Protein AF-A0A3Q8V2K3-F1 (afdb_monomer_lite)

Sequence (94 aa):
MADTTGTSPSTRRVAAPRARDTPPFDGVLFVDMENLRAKYECLRPNCPHRLEGPIHSCDPVPGQTKRWVGAAGVKAFIDNVKKRHLAQHHGEQR

Radius of gyration: 23.2 Å; chains: 1; bounding box: 72×35×53 Å

Foldseek 3Di:
DDDDDDDDDDDPPPDDPPPVVQPPDQWDWDADPVQLWIKIAGRDPPQPDGIDDTATQQPADVPHPPDGCHNVNSVVCVVCVVQVSCVPGVVDRD

Secondary structure (DSSP, 8-state):
-------------PPPPPTTSS-SSSEEEEEETTTTEEEEEE-STT-S--EEEEEETTSBPTT-TT-B-HHHHHHHHHHHHHHHHHHHHS----

pLDDT: mean 79.97, std 17.27, range [40.25, 95.88]

Structure (mmCIF, N/CA/C/O backbone):
data_AF-A0A3Q8V2K3-F1
#
_entry.id   AF-A0A3Q8V2K3-F1
#
loop_
_atom_site.group_PDB
_atom_site.id
_atom_site.type_symbol
_atom_site.label_atom_id
_atom_site.label_alt_id
_atom_site.label_comp_id
_atom_site.label_asym_id
_atom_site.label_entity_id
_atom_site.label_seq_id
_atom_site.pdbx_PDB_ins_code
_atom_site.Cartn_x
_atom_site.Cartn_y
_atom_site.Cartn_z
_atom_site.occupancy
_atom_site.B_iso_or_equiv
_atom_site.auth_seq_id
_atom_site.auth_comp_id
_atom_site.auth_asym_id
_atom_site.auth_atom_id
_atom_site.pdbx_PDB_model_num
ATOM 1 N N . MET A 1 1 ? -59.794 22.707 37.559 1.00 41.09 1 MET A N 1
ATOM 2 C CA . MET A 1 1 ? -60.170 22.368 36.170 1.00 41.09 1 MET A CA 1
ATOM 3 C C . MET A 1 1 ? -59.461 23.396 35.289 1.00 41.09 1 MET A C 1
ATOM 5 O O . MET A 1 1 ? -59.775 24.560 35.463 1.00 41.09 1 MET A O 1
ATOM 9 N N . ALA A 1 2 ? -58.455 23.165 34.450 1.00 44.72 2 ALA A N 1
ATOM 10 C CA . ALA A 1 2 ? -57.708 22.014 33.938 1.00 44.72 2 ALA A CA 1
ATOM 11 C C . ALA A 1 2 ? -56.280 22.556 33.648 1.00 44.72 2 ALA A C 1
ATOM 13 O O . ALA A 1 2 ? -56.140 23.704 33.236 1.00 44.72 2 ALA A O 1
ATOM 14 N N . ASP A 1 3 ? -55.237 21.942 34.195 1.00 40.25 3 ASP A N 1
ATOM 15 C CA . ASP A 1 3 ? -54.375 20.926 33.565 1.00 40.25 3 ASP A CA 1
ATOM 16 C C . ASP A 1 3 ? -53.347 21.492 32.562 1.00 40.25 3 ASP A C 1
ATOM 18 O O . ASP A 1 3 ? -53.638 21.845 31.421 1.00 40.25 3 ASP A O 1
ATOM 22 N N . THR A 1 4 ? -52.115 21.595 33.060 1.00 52.88 4 THR A N 1
ATOM 23 C CA . THR A 1 4 ? -50.848 21.828 32.362 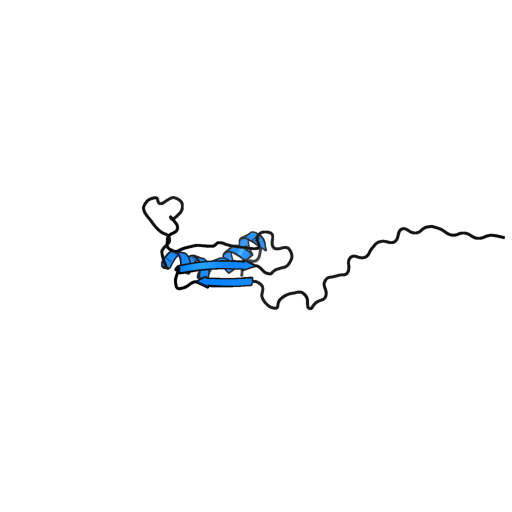1.00 52.88 4 THR A CA 1
ATOM 24 C C . THR A 1 4 ? -50.492 20.663 31.443 1.00 52.88 4 THR A C 1
ATOM 26 O O . THR A 1 4 ? -50.453 19.528 31.901 1.00 52.88 4 THR A O 1
ATOM 29 N N . THR A 1 5 ? -50.048 20.917 30.211 1.00 50.84 5 THR A N 1
ATOM 30 C CA . THR A 1 5 ? -49.155 19.966 29.522 1.00 50.84 5 THR A CA 1
ATOM 31 C C . THR A 1 5 ? -48.159 20.696 28.632 1.00 50.84 5 THR A C 1
ATOM 33 O O . THR A 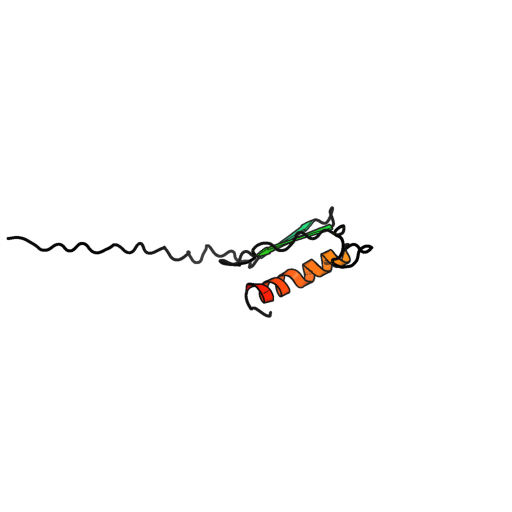1 5 ? -48.482 21.244 27.581 1.00 50.84 5 THR A O 1
ATOM 36 N N . GLY A 1 6 ? -46.915 20.723 29.112 1.00 41.22 6 GLY A N 1
ATOM 37 C CA . GLY A 1 6 ? -45.755 21.216 28.391 1.00 41.22 6 GLY A CA 1
ATOM 38 C C . GLY A 1 6 ? -45.356 20.265 27.266 1.00 41.22 6 GLY A C 1
ATOM 39 O O . GLY A 1 6 ? -45.351 19.046 27.420 1.00 41.22 6 GLY A O 1
ATOM 40 N N . THR A 1 7 ? -44.994 20.845 26.127 1.00 45.38 7 THR A N 1
ATOM 41 C CA . THR A 1 7 ? -44.375 20.130 25.010 1.00 45.38 7 THR A CA 1
ATOM 42 C C . THR A 1 7 ? -42.865 20.088 25.246 1.00 45.38 7 THR A C 1
ATOM 44 O O . THR A 1 7 ? -42.183 21.098 25.091 1.00 45.38 7 THR A O 1
ATOM 47 N N . SER A 1 8 ? -42.330 18.931 25.644 1.00 49.09 8 SER A N 1
ATOM 48 C CA . SER A 1 8 ? -40.880 18.696 25.666 1.00 49.09 8 SER A CA 1
ATOM 49 C C . SER A 1 8 ? -40.385 18.264 24.278 1.00 49.09 8 SER A C 1
ATOM 51 O O . SER A 1 8 ? -40.962 17.347 23.689 1.00 49.09 8 SER A O 1
ATOM 53 N N . PRO A 1 9 ? -39.296 18.853 23.750 1.00 48.16 9 PRO A N 1
ATOM 54 C CA . PRO A 1 9 ? -38.678 18.384 22.517 1.00 48.16 9 PRO A CA 1
ATOM 55 C C . PRO A 1 9 ? -37.979 17.040 22.760 1.00 48.16 9 PRO A C 1
ATOM 57 O O . PRO A 1 9 ? -37.030 16.932 23.538 1.00 48.16 9 PRO A O 1
ATOM 60 N N . SER A 1 10 ? -38.465 15.999 22.083 1.00 51.50 10 SER A N 1
ATOM 61 C CA . SER A 1 10 ? -37.865 14.666 22.095 1.00 51.50 10 SER A CA 1
ATOM 62 C C . SER A 1 10 ? -36.521 14.702 21.364 1.00 51.50 10 SER A C 1
ATOM 64 O O . SER A 1 10 ? -36.450 14.753 20.136 1.00 51.50 10 SER A O 1
ATOM 66 N N . THR A 1 11 ? -35.430 14.692 22.126 1.00 54.16 11 THR A N 1
ATOM 67 C CA . THR A 1 11 ? -34.086 14.445 21.605 1.00 54.16 11 THR A CA 1
ATOM 68 C C . THR A 1 11 ? -34.026 13.000 21.111 1.00 54.16 11 THR A C 1
ATOM 70 O O . THR A 1 11 ? -33.957 12.058 21.902 1.00 54.16 11 THR A O 1
ATOM 73 N N . ARG A 1 12 ? -34.045 12.804 19.785 1.00 55.62 12 ARG A N 1
ATOM 74 C CA . ARG A 1 12 ? -33.687 11.521 19.162 1.00 55.62 12 ARG A CA 1
ATOM 75 C C . ARG A 1 12 ? -32.267 11.163 19.598 1.00 55.62 12 ARG A C 1
ATOM 77 O O . ARG A 1 12 ? -31.296 11.696 19.067 1.00 55.62 12 ARG A O 1
ATOM 84 N N . ARG A 1 13 ? -32.137 10.258 20.570 1.00 57.44 13 ARG A N 1
ATOM 85 C CA . ARG A 1 13 ? -30.862 9.602 20.860 1.00 57.44 13 ARG A CA 1
ATOM 86 C C . ARG A 1 13 ? -30.484 8.781 19.634 1.00 57.44 13 ARG A C 1
ATOM 88 O O . ARG A 1 13 ? -31.153 7.801 19.314 1.00 57.44 13 ARG A O 1
ATOM 95 N N . VAL A 1 14 ? -29.424 9.192 18.944 1.00 60.34 14 VAL A N 1
ATOM 96 C CA . VAL A 1 14 ? -28.741 8.331 17.978 1.00 60.34 14 VAL A CA 1
ATOM 97 C C . VAL A 1 14 ? -28.191 7.155 18.781 1.00 60.34 14 VAL A C 1
ATOM 99 O O . VAL A 1 14 ? -27.446 7.353 19.741 1.00 60.34 14 VAL A O 1
ATOM 102 N N . ALA A 1 15 ? -28.646 5.945 18.461 1.00 57.50 15 ALA A N 1
ATOM 103 C CA . ALA A 1 15 ? -28.200 4.740 19.142 1.00 57.50 15 ALA A CA 1
ATOM 104 C C . ALA A 1 15 ? -26.676 4.616 19.011 1.00 57.50 15 ALA A C 1
ATOM 106 O O . ALA A 1 15 ? -26.134 4.744 17.912 1.00 57.50 15 ALA A O 1
ATOM 107 N N . ALA A 1 16 ? -25.993 4.378 20.131 1.00 57.69 16 ALA A N 1
ATOM 108 C CA . ALA A 1 16 ? -24.575 4.057 20.111 1.00 57.69 16 ALA A CA 1
ATOM 109 C C . ALA A 1 16 ? -24.363 2.780 19.272 1.00 57.69 16 ALA A C 1
ATOM 111 O O . ALA A 1 16 ? -25.159 1.841 19.414 1.00 57.69 16 ALA A O 1
ATOM 112 N N . PRO A 1 17 ? -23.336 2.729 18.404 1.00 54.09 17 PRO A N 1
ATOM 113 C CA . PRO A 1 17 ? -23.029 1.524 17.642 1.00 54.09 17 PRO A CA 1
ATOM 114 C C . PRO A 1 17 ? -22.834 0.355 18.610 1.00 54.09 17 PRO A C 1
ATOM 116 O O . PRO A 1 17 ? -22.208 0.502 19.667 1.00 54.09 17 PRO A O 1
ATOM 119 N N . ARG A 1 18 ? -23.431 -0.800 18.299 1.00 50.91 18 ARG A N 1
ATOM 120 C CA . ARG A 1 18 ? -23.337 -1.965 19.180 1.00 50.91 18 ARG A CA 1
ATOM 121 C C . ARG A 1 18 ? -21.903 -2.478 19.108 1.00 50.91 18 ARG A C 1
ATOM 123 O O . ARG A 1 18 ? -21.298 -2.503 18.045 1.00 50.91 18 ARG A O 1
ATOM 130 N N . ALA A 1 19 ? -21.371 -2.967 20.226 1.00 52.12 19 ALA A N 1
ATOM 131 C CA . ALA A 1 19 ? -19.995 -3.472 20.339 1.00 52.12 19 ALA A CA 1
ATOM 132 C C . ALA A 1 19 ? -19.628 -4.624 19.368 1.00 52.12 19 ALA A C 1
ATOM 134 O O . ALA A 1 19 ? -18.479 -5.047 19.332 1.00 52.12 19 ALA A O 1
ATOM 135 N N . ARG A 1 20 ? -20.594 -5.147 18.598 1.00 53.31 20 ARG 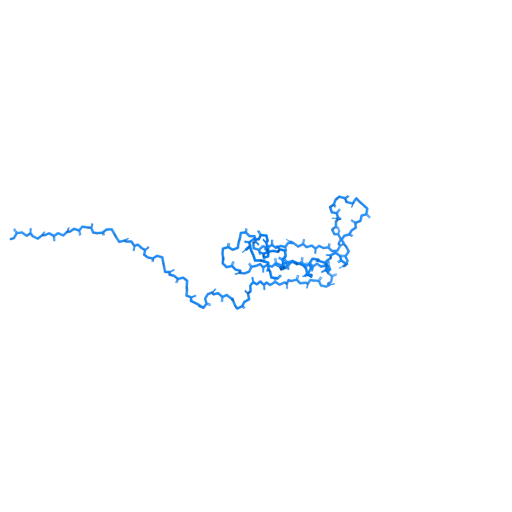A N 1
ATOM 136 C CA . ARG A 1 20 ? -20.406 -6.180 17.566 1.00 53.31 20 ARG A CA 1
ATOM 137 C C . ARG A 1 20 ? -20.257 -5.628 16.145 1.00 53.31 20 ARG A C 1
ATOM 139 O O . ARG A 1 20 ? -19.980 -6.410 15.246 1.00 53.31 20 ARG A O 1
ATOM 146 N N . ASP A 1 21 ? -20.429 -4.324 15.943 1.00 57.19 21 ASP A N 1
ATOM 147 C CA . ASP A 1 21 ? -20.342 -3.699 14.617 1.00 57.19 21 ASP A CA 1
ATOM 148 C C . ASP A 1 21 ? -18.897 -3.339 14.228 1.00 57.19 21 ASP A C 1
ATOM 150 O O . ASP A 1 21 ? -18.638 -2.939 13.093 1.00 57.19 21 ASP A O 1
ATOM 154 N N . THR A 1 22 ? -17.938 -3.490 15.149 1.00 58.94 22 THR A N 1
ATOM 155 C CA . THR A 1 22 ? -16.518 -3.286 14.855 1.00 58.94 22 THR A CA 1
ATOM 156 C C . THR A 1 22 ? -15.922 -4.593 14.326 1.00 58.94 22 THR A C 1
ATOM 158 O O . THR A 1 22 ? -15.881 -5.576 15.073 1.00 58.94 22 THR A O 1
ATOM 161 N N . PRO A 1 23 ? -15.456 -4.649 13.065 1.00 64.94 23 PRO A N 1
ATOM 162 C CA . PRO A 1 23 ? -14.778 -5.834 12.559 1.00 64.94 23 PRO A CA 1
ATOM 163 C C . PRO A 1 23 ? -13.549 -6.145 13.433 1.00 64.94 23 PRO A C 1
ATOM 165 O O . PRO A 1 23 ? -12.891 -5.219 13.909 1.00 64.94 23 PRO A O 1
ATOM 168 N N . PRO A 1 24 ? -13.191 -7.428 13.637 1.00 77.00 24 PRO A N 1
ATOM 169 C CA . PRO A 1 24 ? -12.042 -7.810 14.468 1.00 77.00 24 PRO A CA 1
ATOM 170 C C . PRO A 1 24 ? -10.688 -7.412 13.853 1.00 77.00 24 PRO A C 1
ATOM 172 O O . PRO A 1 24 ? -9.637 -7.673 14.435 1.00 77.00 24 PRO A O 1
ATOM 175 N N . PHE A 1 25 ? -10.702 -6.792 12.673 1.00 81.81 25 PHE A N 1
ATOM 176 C CA . PHE A 1 25 ? -9.530 -6.385 11.920 1.00 81.81 25 PHE A CA 1
ATOM 177 C C . PHE A 1 25 ? -9.588 -4.887 11.626 1.00 81.81 25 PHE A C 1
ATOM 179 O O . PHE A 1 25 ? -10.627 -4.356 11.240 1.00 81.81 25 PHE A O 1
ATOM 186 N N . ASP A 1 26 ? -8.436 -4.229 11.735 1.00 86.62 26 ASP A N 1
ATOM 187 C CA . ASP A 1 26 ? -8.285 -2.804 11.418 1.00 86.62 26 ASP A CA 1
ATOM 188 C C . ASP A 1 26 ? -8.311 -2.511 9.908 1.00 86.62 26 ASP A C 1
ATOM 190 O O . ASP A 1 26 ? -8.503 -1.367 9.502 1.00 86.62 26 ASP A O 1
ATOM 194 N N . GLY A 1 27 ? -8.089 -3.524 9.068 1.00 90.75 27 GLY A N 1
ATOM 195 C CA . GLY A 1 27 ? -7.976 -3.363 7.624 1.00 90.75 27 GLY A CA 1
ATOM 196 C C . GLY A 1 27 ? -7.768 -4.678 6.878 1.00 90.75 27 GLY A C 1
ATOM 197 O O . GLY A 1 27 ? -7.516 -5.719 7.488 1.00 90.75 27 GLY A O 1
ATOM 198 N N . VAL A 1 28 ? -7.856 -4.611 5.551 1.00 93.62 28 VAL A N 1
ATOM 199 C CA . VAL A 1 28 ? -7.713 -5.729 4.612 1.00 93.62 28 VAL A CA 1
ATOM 200 C C . VAL A 1 28 ? -6.694 -5.355 3.542 1.00 93.62 28 VAL A C 1
ATOM 202 O O . VAL A 1 28 ? -6.738 -4.263 2.981 1.00 93.62 28 VAL A O 1
ATOM 205 N N . LEU A 1 29 ? -5.775 -6.269 3.239 1.00 94.50 29 LEU A N 1
ATOM 206 C CA . LEU A 1 29 ? -4.833 -6.136 2.132 1.00 94.50 29 LEU A CA 1
ATOM 207 C C . LEU A 1 29 ? -5.252 -7.087 1.010 1.00 94.50 29 LEU A C 1
ATOM 209 O O . LEU A 1 29 ? -5.402 -8.285 1.235 1.00 94.50 29 LEU A O 1
ATOM 213 N N . PHE A 1 30 ? -5.395 -6.558 -0.199 1.00 94.69 30 PHE A N 1
ATOM 214 C CA . PHE A 1 30 ? -5.632 -7.347 -1.400 1.00 94.69 30 PHE A CA 1
ATOM 215 C C . PHE A 1 30 ? -4.357 -7.365 -2.232 1.00 94.69 30 PHE A C 1
ATOM 217 O O . PHE A 1 30 ? -3.830 -6.302 -2.569 1.00 94.69 30 PHE A O 1
ATOM 224 N N . VAL A 1 31 ? -3.894 -8.563 -2.579 1.00 93.81 31 VAL A N 1
ATOM 225 C CA . VAL A 1 31 ? -2.723 -8.780 -3.431 1.00 93.81 31 VAL A CA 1
ATOM 226 C C . VAL A 1 31 ? -3.145 -9.641 -4.611 1.00 93.81 31 VAL A C 1
ATOM 228 O O . VAL A 1 31 ? -3.640 -10.750 -4.431 1.00 93.81 31 VAL A O 1
ATOM 231 N N . ASP A 1 32 ? -2.964 -9.106 -5.809 1.00 93.19 32 ASP A N 1
ATOM 232 C CA . ASP A 1 32 ? -3.133 -9.807 -7.074 1.00 93.19 32 ASP A CA 1
ATOM 233 C C . ASP A 1 32 ? -1.740 -10.175 -7.592 1.00 93.19 32 ASP A C 1
ATOM 235 O O . ASP A 1 32 ? -0.931 -9.306 -7.928 1.00 93.19 32 ASP A O 1
ATOM 239 N N . MET A 1 33 ? -1.453 -11.475 -7.592 1.00 88.56 33 MET A N 1
ATOM 240 C CA . MET A 1 33 ? -0.158 -12.026 -7.988 1.00 88.56 33 MET A CA 1
ATOM 241 C C . MET A 1 33 ? -0.016 -12.141 -9.510 1.00 88.56 33 MET A C 1
ATOM 243 O O . MET A 1 33 ? 1.109 -12.164 -9.999 1.00 88.56 33 MET A O 1
ATOM 247 N N . GLU A 1 34 ? -1.125 -12.189 -10.254 1.00 89.25 34 GLU A N 1
ATOM 248 C CA . GLU A 1 34 ? -1.118 -12.299 -11.718 1.00 89.25 34 GLU A CA 1
ATOM 249 C C . GLU A 1 34 ? -0.805 -10.943 -12.348 1.00 89.25 34 GLU A C 1
ATOM 251 O O . GLU A 1 34 ? 0.065 -10.833 -13.209 1.00 89.25 34 GLU A O 1
ATOM 256 N N . ASN A 1 35 ? -1.454 -9.888 -11.850 1.00 87.00 35 ASN A N 1
ATOM 257 C CA . ASN A 1 35 ? -1.245 -8.522 -12.334 1.00 87.00 35 ASN A CA 1
ATOM 258 C C . ASN A 1 35 ? -0.221 -7.733 -11.504 1.00 87.00 35 ASN A C 1
ATOM 260 O O . ASN A 1 35 ? -0.027 -6.537 -11.738 1.00 87.00 35 ASN A O 1
ATOM 264 N N . LEU A 1 36 ? 0.423 -8.385 -10.525 1.00 92.00 36 LEU A N 1
ATOM 265 C CA . LEU A 1 36 ? 1.376 -7.788 -9.584 1.00 92.00 36 LEU A CA 1
ATOM 266 C C . LEU A 1 36 ? 0.862 -6.448 -9.044 1.00 92.00 36 LEU A C 1
ATOM 268 O O . LEU A 1 36 ? 1.461 -5.388 -9.260 1.00 92.00 36 LEU A O 1
ATOM 272 N N . ARG A 1 37 ? -0.286 -6.508 -8.371 1.00 94.31 37 ARG A N 1
ATOM 273 C CA . ARG A 1 37 ? -0.994 -5.347 -7.833 1.00 94.31 37 ARG A CA 1
ATOM 274 C C . ARG A 1 37 ? -1.302 -5.532 -6.360 1.00 94.31 37 ARG A C 1
ATOM 276 O O . ARG A 1 37 ? -1.664 -6.620 -5.926 1.00 94.31 37 ARG A O 1
ATOM 283 N N . ALA A 1 38 ? -1.254 -4.443 -5.602 1.00 95.38 38 ALA A N 1
ATOM 284 C CA . ALA A 1 38 ? -1.735 -4.427 -4.228 1.00 95.38 38 ALA A CA 1
ATOM 285 C C . ALA A 1 38 ? -2.629 -3.215 -3.945 1.00 95.38 38 ALA A C 1
ATOM 287 O O . ALA A 1 38 ? -2.423 -2.134 -4.497 1.00 95.38 38 ALA A O 1
ATOM 288 N N . LYS A 1 39 ? -3.624 -3.396 -3.073 1.00 95.88 39 LYS A N 1
ATOM 289 C CA . LYS A 1 39 ? -4.424 -2.317 -2.472 1.00 95.88 39 LYS A CA 1
ATOM 290 C C . LYS A 1 39 ? -4.698 -2.634 -1.006 1.00 95.88 39 LYS A C 1
ATOM 292 O O . LYS A 1 39 ? -4.829 -3.805 -0.647 1.00 95.88 39 LYS A O 1
ATOM 297 N N . TYR A 1 40 ? -4.816 -1.610 -0.176 1.00 95.81 40 TYR A N 1
ATOM 298 C CA . TYR A 1 40 ? -5.152 -1.753 1.237 1.00 95.81 40 TYR A CA 1
ATOM 299 C C . TYR A 1 40 ? -6.426 -0.978 1.549 1.00 95.81 40 TYR A C 1
ATOM 301 O O . TYR A 1 40 ? -6.624 0.127 1.054 1.00 95.81 40 TYR A O 1
ATOM 309 N N . GLU A 1 41 ? -7.289 -1.562 2.368 1.00 95.00 41 GLU A N 1
ATOM 310 C CA . GLU A 1 41 ? -8.525 -0.944 2.826 1.00 95.00 41 GLU A CA 1
ATOM 311 C C . GLU A 1 41 ? -8.541 -0.904 4.353 1.00 95.00 41 GLU A C 1
ATOM 313 O O . GLU A 1 41 ? -8.433 -1.937 5.013 1.00 95.00 41 GLU A O 1
ATOM 318 N N . CYS A 1 42 ? -8.666 0.289 4.926 1.00 93.62 42 CYS A N 1
ATOM 319 C CA . CYS A 1 42 ? -8.822 0.491 6.357 1.00 93.62 42 CYS A CA 1
ATOM 320 C C . CYS A 1 42 ? -10.298 0.348 6.744 1.00 93.62 42 CYS A C 1
ATOM 322 O O . CYS A 1 42 ? -11.169 1.038 6.210 1.00 93.62 42 CYS A O 1
ATOM 324 N N . LEU A 1 43 ? -10.575 -0.526 7.710 1.00 91.19 43 LEU A N 1
ATOM 325 C CA . LEU A 1 43 ? -11.928 -0.816 8.189 1.00 91.19 43 LEU A CA 1
ATOM 326 C C . LEU A 1 43 ? -12.287 -0.058 9.472 1.00 91.19 43 LEU A C 1
ATOM 328 O O . LEU A 1 43 ? -13.394 -0.211 9.991 1.00 91.19 43 LEU A O 1
ATOM 332 N N . ARG A 1 44 ? -11.377 0.774 9.994 1.00 88.94 44 ARG A N 1
ATOM 333 C CA . ARG A 1 44 ? -11.643 1.549 11.207 1.00 88.94 44 ARG A CA 1
ATOM 334 C C . ARG A 1 44 ? -12.790 2.543 10.992 1.00 88.94 44 ARG A C 1
ATOM 336 O O . ARG A 1 44 ? -12.819 3.251 9.976 1.00 88.94 44 ARG A O 1
ATOM 343 N N . PRO A 1 45 ? -13.723 2.650 11.954 1.00 83.94 45 PRO A N 1
ATOM 344 C CA . PRO A 1 45 ? -14.766 3.659 11.892 1.00 83.94 45 PRO A CA 1
ATOM 345 C C . PRO A 1 45 ? -14.123 5.051 11.860 1.00 83.94 45 PRO A C 1
ATOM 347 O O . PRO A 1 45 ? -13.149 5.313 12.562 1.00 83.94 45 PRO A O 1
ATOM 350 N N . ASN A 1 46 ? -14.666 5.939 11.027 1.00 83.31 46 ASN A N 1
ATOM 351 C CA . ASN A 1 46 ? -14.190 7.315 10.837 1.00 83.31 46 ASN A CA 1
ATOM 352 C C . ASN A 1 46 ? -12.766 7.461 10.273 1.00 83.31 46 ASN A C 1
ATOM 354 O O . ASN A 1 46 ? -12.179 8.534 10.396 1.00 83.31 46 ASN A O 1
ATOM 358 N N . CYS A 1 47 ? -12.207 6.431 9.628 1.00 88.62 47 CYS A N 1
ATOM 359 C CA . CYS A 1 47 ? -10.972 6.615 8.870 1.00 88.62 47 CYS A CA 1
ATOM 360 C C . CYS A 1 47 ? -11.188 7.668 7.759 1.00 88.62 47 CYS A C 1
ATOM 362 O O . CYS A 1 47 ? -12.083 7.479 6.926 1.00 88.62 47 CYS A O 1
ATOM 364 N N . PRO A 1 48 ? -10.392 8.757 7.719 1.00 89.81 48 PRO A N 1
ATOM 365 C CA . PRO A 1 48 ? -10.523 9.794 6.695 1.00 89.81 48 PRO A CA 1
ATOM 366 C C . PRO A 1 48 ? -10.071 9.313 5.309 1.00 89.81 48 PRO A C 1
ATOM 368 O O . PRO A 1 48 ? -10.430 9.926 4.307 1.00 89.81 48 PRO A O 1
ATOM 371 N N . HIS A 1 49 ? -9.301 8.223 5.239 1.00 89.81 49 HIS A N 1
ATOM 372 C CA . HIS A 1 49 ? -8.761 7.685 3.995 1.00 89.81 49 HIS A CA 1
ATOM 373 C C . HIS A 1 49 ? -8.916 6.163 3.934 1.00 89.81 49 HIS A C 1
ATOM 375 O O . HIS A 1 49 ? -7.995 5.403 4.195 1.00 89.81 49 HIS A O 1
ATOM 381 N N . ARG A 1 50 ? -10.116 5.679 3.613 1.00 91.31 50 ARG A N 1
ATOM 382 C CA . ARG A 1 50 ? -10.410 4.240 3.712 1.00 91.31 50 ARG A CA 1
ATOM 383 C C . ARG A 1 50 ? -9.622 3.349 2.752 1.00 91.31 50 ARG A C 1
ATOM 385 O O . ARG A 1 50 ? -9.479 2.173 3.052 1.00 91.31 50 ARG A O 1
ATOM 392 N N . LEU A 1 51 ? -9.142 3.858 1.621 1.00 93.69 51 LEU A N 1
ATOM 393 C CA . LEU A 1 51 ? -8.518 3.047 0.574 1.00 93.69 51 LEU A CA 1
ATOM 394 C C . LEU A 1 51 ? -7.143 3.602 0.206 1.00 93.69 51 LEU A C 1
ATOM 396 O O . LEU A 1 51 ? -7.059 4.732 -0.244 1.00 93.69 51 LEU A O 1
ATOM 400 N N . GLU A 1 52 ? -6.106 2.776 0.301 1.00 92.44 52 GLU A N 1
ATOM 401 C CA . GLU A 1 52 ? -4.745 3.071 -0.151 1.00 92.44 52 GLU A CA 1
ATOM 402 C C . GLU A 1 52 ? -4.421 2.258 -1.418 1.00 92.44 52 GLU A C 1
ATOM 404 O O . GLU A 1 52 ? -4.548 1.025 -1.438 1.00 92.44 52 GLU A O 1
ATOM 409 N N . GLY A 1 53 ? -3.952 2.930 -2.471 1.00 88.88 53 GLY A N 1
ATOM 410 C CA . GLY A 1 53 ? -3.689 2.315 -3.779 1.00 88.88 53 GLY A CA 1
ATOM 411 C C . GLY A 1 53 ? -4.927 2.288 -4.695 1.00 88.88 53 GLY A C 1
ATOM 412 O O . GLY A 1 53 ? -5.873 3.041 -4.467 1.00 88.88 53 GLY A O 1
ATOM 413 N N . PRO A 1 54 ? -4.959 1.443 -5.744 1.00 90.19 54 PRO A N 1
ATOM 414 C CA . PRO A 1 54 ? -4.045 0.338 -6.044 1.00 90.19 54 PRO A CA 1
ATOM 415 C C . PRO A 1 54 ? -2.688 0.780 -6.606 1.00 90.19 54 PRO A C 1
ATOM 417 O O . PRO A 1 54 ? -2.609 1.767 -7.326 1.00 90.19 54 PRO A O 1
ATOM 420 N N . ILE A 1 55 ? -1.643 0.001 -6.322 1.00 92.50 55 ILE A N 1
ATOM 421 C CA . ILE A 1 55 ? -0.327 0.124 -6.965 1.00 92.50 55 ILE A CA 1
ATOM 422 C C . ILE A 1 55 ? -0.085 -1.106 -7.830 1.00 92.50 55 ILE A C 1
ATOM 424 O O . ILE A 1 55 ? -0.222 -2.231 -7.343 1.00 92.50 55 ILE A O 1
ATOM 428 N N . HIS A 1 56 ? 0.307 -0.890 -9.082 1.00 94.00 56 HIS A N 1
ATOM 429 C CA . HIS A 1 56 ? 0.697 -1.920 -10.036 1.00 94.00 56 HIS A CA 1
ATOM 430 C C . HIS A 1 56 ? 2.203 -1.898 -10.279 1.00 94.00 56 HIS A C 1
ATOM 432 O O . HIS A 1 56 ? 2.853 -0.852 -10.269 1.00 94.00 56 HIS A O 1
ATOM 438 N N . SER A 1 57 ? 2.765 -3.064 -10.588 1.00 91.88 57 SER A N 1
ATOM 439 C CA . SER A 1 57 ? 4.170 -3.169 -10.999 1.00 91.88 57 SER A CA 1
ATOM 440 C C . SER A 1 57 ? 4.506 -2.340 -12.252 1.00 91.88 57 SER A C 1
ATOM 442 O O . SER A 1 57 ? 5.642 -1.888 -12.399 1.00 91.88 57 SER A O 1
ATOM 444 N N . CYS A 1 58 ? 3.523 -2.102 -13.123 1.00 90.81 58 CYS A N 1
ATOM 445 C CA . CYS A 1 58 ? 3.657 -1.309 -14.343 1.00 90.81 58 CYS A CA 1
ATOM 446 C C . CYS A 1 58 ? 3.394 0.189 -14.138 1.00 90.81 58 CYS A C 1
ATOM 448 O O . CYS A 1 58 ? 3.384 0.923 -15.120 1.00 90.81 58 CYS A O 1
ATOM 450 N N . ASP A 1 59 ? 3.172 0.662 -12.910 1.00 89.56 59 ASP A N 1
ATOM 451 C CA . ASP A 1 59 ? 2.991 2.095 -12.684 1.00 89.56 59 ASP A CA 1
ATOM 452 C C . ASP A 1 59 ? 4.339 2.828 -12.819 1.00 89.56 59 ASP A C 1
ATOM 454 O O . ASP A 1 59 ? 5.384 2.304 -12.403 1.00 89.56 59 ASP A O 1
ATOM 458 N N . PRO A 1 60 ? 4.362 4.035 -13.411 1.00 90.62 60 PRO A N 1
ATOM 459 C CA . PRO A 1 60 ? 5.568 4.849 -13.459 1.00 90.62 60 PRO A CA 1
ATOM 460 C C . PRO A 1 60 ? 5.911 5.358 -12.055 1.00 90.62 60 PRO A C 1
ATOM 462 O O . PRO A 1 60 ? 5.039 5.783 -11.294 1.00 90.62 60 PRO A O 1
ATOM 465 N N . VAL A 1 61 ? 7.197 5.351 -11.702 1.00 87.06 61 VAL A N 1
ATOM 466 C CA . VAL A 1 61 ? 7.644 5.906 -10.420 1.00 87.06 61 VAL A CA 1
ATOM 467 C C . VAL A 1 61 ? 7.530 7.436 -10.471 1.00 87.06 61 VAL A C 1
ATOM 469 O O . VAL A 1 61 ? 8.093 8.054 -11.382 1.00 87.06 61 VAL A O 1
ATOM 472 N N . PRO A 1 62 ? 6.858 8.083 -9.498 1.00 83.25 62 PRO A N 1
ATOM 473 C CA . PRO A 1 62 ? 6.760 9.538 -9.458 1.00 83.25 62 PRO A CA 1
ATOM 474 C C . PRO A 1 62 ? 8.146 10.192 -9.499 1.00 83.25 62 PRO A C 1
ATOM 476 O O . PRO A 1 62 ? 9.029 9.858 -8.710 1.00 83.25 62 PRO A O 1
ATOM 479 N N . GLY A 1 63 ? 8.349 11.112 -10.443 1.00 85.38 63 GLY A N 1
ATOM 480 C CA . GLY A 1 63 ? 9.627 11.807 -10.622 1.00 85.38 63 GLY A CA 1
ATOM 481 C C . GLY A 1 63 ? 10.712 11.018 -11.368 1.00 85.38 63 GLY A C 1
ATOM 482 O O . GLY A 1 63 ? 11.824 11.523 -11.499 1.00 85.38 63 GLY A O 1
ATOM 483 N N . GLN A 1 64 ? 10.428 9.814 -11.885 1.00 84.50 64 GLN A N 1
ATOM 484 C CA . GLN A 1 64 ? 11.367 9.051 -12.715 1.00 84.50 64 GLN A CA 1
ATOM 485 C C . GLN A 1 64 ? 10.703 8.554 -14.005 1.00 84.50 64 GLN A C 1
ATOM 487 O O . GLN A 1 64 ? 10.019 7.538 -14.029 1.00 84.50 64 GLN A O 1
ATOM 492 N N . THR A 1 65 ? 10.973 9.231 -15.121 1.00 76.62 65 THR A N 1
ATOM 493 C 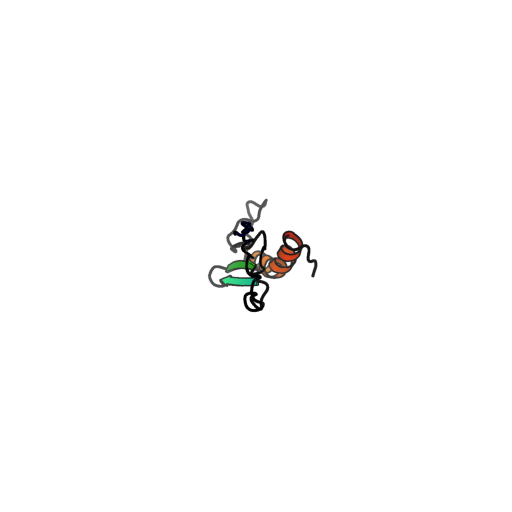CA . THR A 1 65 ? 10.327 8.972 -16.423 1.00 76.62 65 THR A CA 1
ATOM 494 C C . THR A 1 65 ? 10.708 7.636 -17.071 1.00 76.62 65 THR A C 1
ATOM 496 O O . THR A 1 65 ? 10.043 7.194 -17.999 1.00 76.62 65 THR A O 1
ATOM 499 N N . LYS A 1 66 ? 11.797 6.998 -16.623 1.00 85.25 66 LYS A N 1
ATOM 500 C CA . LYS A 1 66 ? 12.323 5.744 -17.197 1.00 85.25 66 LYS A CA 1
ATOM 501 C C . LYS A 1 66 ? 12.269 4.560 -16.229 1.00 85.25 66 LYS A C 1
ATOM 503 O O . LYS A 1 66 ? 12.901 3.540 -16.491 1.00 85.25 66 LYS A O 1
ATOM 508 N N . ARG A 1 67 ? 11.569 4.692 -15.097 1.00 88.12 67 ARG A N 1
ATOM 509 C CA . ARG A 1 67 ? 11.508 3.642 -14.077 1.00 88.12 67 ARG A CA 1
ATOM 510 C C . ARG A 1 67 ? 10.071 3.292 -13.725 1.00 88.12 67 ARG A C 1
ATOM 512 O O . ARG A 1 67 ? 9.256 4.161 -13.436 1.00 88.12 67 ARG A O 1
ATOM 519 N N . TRP A 1 68 ? 9.821 1.993 -13.690 1.00 90.12 68 TRP A N 1
ATOM 520 C CA . TRP A 1 68 ? 8.570 1.393 -13.253 1.00 90.12 68 TRP A CA 1
ATOM 521 C C . TRP A 1 68 ? 8.685 0.935 -11.799 1.00 90.12 68 TRP A C 1
ATOM 523 O O . TRP A 1 68 ? 9.784 0.624 -11.327 1.00 90.12 68 TRP A O 1
ATOM 533 N N . VAL A 1 69 ? 7.559 0.894 -11.091 1.00 91.69 69 VAL A N 1
ATOM 534 C CA . VAL A 1 69 ? 7.474 0.436 -9.695 1.00 91.69 69 VAL A CA 1
ATOM 535 C C . VAL A 1 69 ? 8.041 -0.983 -9.553 1.00 91.69 69 VAL A C 1
ATOM 537 O O . VAL A 1 69 ? 8.832 -1.259 -8.646 1.00 91.69 69 VAL A O 1
ATOM 540 N N . GLY A 1 70 ? 7.681 -1.871 -10.483 1.00 91.94 70 GLY A N 1
ATOM 541 C CA . GLY A 1 70 ? 8.074 -3.275 -10.496 1.00 91.94 70 GLY A CA 1
ATOM 542 C C . GLY A 1 70 ? 7.552 -4.064 -9.290 1.00 91.94 70 GLY A C 1
ATOM 543 O O . GLY A 1 70 ? 6.913 -3.531 -8.382 1.00 91.94 70 GLY A O 1
ATOM 544 N N . ALA A 1 71 ? 7.866 -5.360 -9.241 1.00 90.88 71 ALA A N 1
ATOM 545 C CA . ALA A 1 71 ? 7.488 -6.214 -8.110 1.00 90.88 71 ALA A CA 1
ATOM 546 C C . ALA A 1 71 ? 8.083 -5.721 -6.775 1.00 90.88 71 ALA A C 1
ATOM 548 O O . ALA A 1 71 ? 7.437 -5.800 -5.731 1.00 90.88 71 ALA A O 1
ATOM 549 N N . ALA A 1 72 ? 9.294 -5.153 -6.810 1.00 91.31 72 ALA A N 1
ATOM 550 C CA . ALA A 1 72 ? 9.950 -4.598 -5.628 1.00 91.31 72 ALA A CA 1
ATOM 551 C C .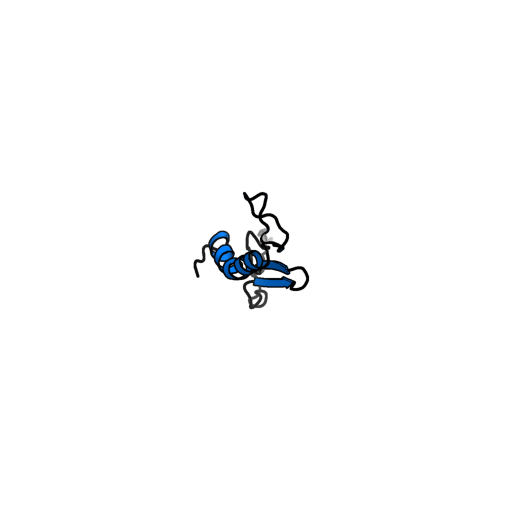 ALA A 1 72 ? 9.175 -3.413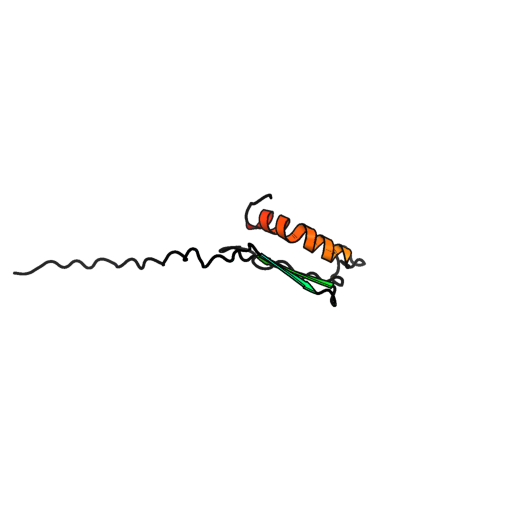 -5.029 1.00 91.31 72 ALA A C 1
ATOM 553 O O . ALA A 1 72 ? 9.049 -3.320 -3.810 1.00 91.31 72 ALA A O 1
ATOM 554 N N . GLY A 1 73 ? 8.623 -2.528 -5.864 1.00 90.81 73 GLY A N 1
ATOM 555 C CA . GLY A 1 73 ? 7.824 -1.403 -5.388 1.00 90.81 73 GLY A CA 1
ATOM 556 C C . GLY A 1 73 ? 6.457 -1.828 -4.845 1.00 90.81 73 GLY A C 1
ATOM 557 O O . GLY A 1 73 ? 6.023 -1.305 -3.821 1.00 90.81 73 GLY A O 1
ATOM 558 N N . VAL A 1 74 ? 5.825 -2.842 -5.447 1.00 92.44 74 VAL A N 1
ATOM 559 C CA . VAL A 1 74 ? 4.587 -3.445 -4.914 1.00 92.44 74 VAL A CA 1
ATOM 560 C C . VAL A 1 74 ? 4.846 -4.090 -3.550 1.00 92.44 74 VAL A C 1
ATOM 562 O O . VAL A 1 74 ? 4.091 -3.860 -2.605 1.00 92.44 74 VAL A O 1
ATOM 565 N N . LYS A 1 75 ? 5.957 -4.823 -3.397 1.00 93.81 75 LYS A N 1
ATOM 566 C CA . LYS A 1 75 ? 6.376 -5.367 -2.097 1.00 93.81 75 LYS A CA 1
ATOM 567 C C . LYS A 1 75 ? 6.614 -4.256 -1.071 1.00 93.81 75 LYS A C 1
ATOM 569 O O . LYS A 1 75 ? 6.119 -4.344 0.047 1.00 93.81 75 LYS A O 1
ATOM 574 N N . ALA A 1 76 ? 7.322 -3.192 -1.450 1.00 93.25 76 ALA A N 1
ATOM 575 C CA . ALA A 1 76 ? 7.584 -2.066 -0.557 1.00 93.25 76 ALA A CA 1
ATOM 576 C C . ALA A 1 76 ? 6.292 -1.365 -0.098 1.00 93.25 76 ALA A C 1
ATOM 578 O O . ALA A 1 76 ? 6.219 -0.915 1.048 1.00 93.25 76 ALA A O 1
ATOM 579 N N . PHE A 1 77 ? 5.269 -1.294 -0.958 1.00 94.06 77 PHE A N 1
ATOM 580 C CA . PHE A 1 77 ? 3.933 -0.846 -0.568 1.00 94.06 77 PHE A CA 1
ATOM 581 C C . PHE A 1 77 ? 3.322 -1.776 0.479 1.00 94.06 77 PHE A C 1
ATOM 583 O O . PHE A 1 77 ? 2.959 -1.303 1.551 1.00 94.06 77 PHE A O 1
ATOM 590 N N . ILE A 1 78 ? 3.274 -3.084 0.215 1.00 93.38 78 ILE A N 1
ATOM 591 C CA . ILE A 1 78 ? 2.716 -4.085 1.139 1.00 93.38 78 ILE A CA 1
ATOM 592 C C . ILE A 1 78 ? 3.383 -4.007 2.519 1.00 93.38 78 ILE A C 1
ATOM 594 O O . ILE A 1 78 ? 2.687 -3.937 3.532 1.00 93.38 78 ILE A O 1
ATOM 598 N N . ASP A 1 79 ? 4.716 -3.954 2.559 1.00 94.69 79 ASP A N 1
ATOM 599 C CA . ASP A 1 79 ? 5.490 -3.949 3.806 1.00 94.69 79 ASP A CA 1
ATOM 600 C C . ASP A 1 79 ? 5.196 -2.712 4.678 1.00 94.69 79 ASP A C 1
ATOM 602 O O . ASP A 1 79 ? 5.291 -2.773 5.903 1.00 94.69 79 ASP A O 1
ATOM 606 N N . ASN A 1 80 ? 4.840 -1.576 4.064 1.00 93.50 80 ASN A N 1
ATOM 607 C CA . ASN A 1 80 ? 4.771 -0.288 4.759 1.00 93.50 80 ASN A CA 1
ATOM 608 C C . ASN A 1 80 ? 3.369 0.321 4.844 1.00 93.50 80 ASN A C 1
ATOM 610 O O . ASN A 1 80 ? 3.174 1.238 5.646 1.00 93.50 80 ASN A O 1
ATOM 614 N N . VAL A 1 81 ? 2.403 -0.140 4.042 1.00 93.38 81 VAL A N 1
ATOM 615 C CA . VAL A 1 81 ? 1.108 0.539 3.872 1.00 93.38 81 VAL A CA 1
ATOM 616 C C . VAL A 1 81 ? 0.370 0.699 5.193 1.00 93.38 81 VAL A C 1
ATOM 618 O O . VAL A 1 81 ? -0.037 1.807 5.521 1.00 93.38 81 VAL A O 1
ATOM 621 N N . LYS A 1 82 ? 0.301 -0.349 6.023 1.00 91.25 82 LYS A N 1
ATOM 622 C CA . LYS A 1 82 ? -0.379 -0.271 7.322 1.00 91.25 82 LYS A CA 1
ATOM 623 C C . LYS A 1 82 ? 0.287 0.742 8.254 1.00 91.25 82 LYS A C 1
ATOM 625 O O . LYS A 1 82 ? -0.399 1.573 8.840 1.00 91.25 82 LYS A O 1
ATOM 630 N N . LYS A 1 83 ? 1.617 0.697 8.379 1.00 90.94 83 LYS A N 1
ATOM 631 C CA . LYS A 1 83 ? 2.364 1.603 9.264 1.00 90.94 83 LYS A CA 1
ATOM 632 C C . LYS A 1 83 ? 2.207 3.060 8.830 1.00 90.94 83 LYS A C 1
ATOM 634 O O . LYS A 1 83 ? 1.926 3.921 9.657 1.00 90.94 83 LYS A O 1
ATOM 639 N N . ARG A 1 84 ? 2.356 3.332 7.529 1.00 90.56 84 ARG A N 1
ATOM 640 C CA . ARG A 1 84 ? 2.195 4.680 6.965 1.00 90.56 84 ARG A CA 1
ATOM 641 C C . ARG A 1 84 ? 0.769 5.188 7.132 1.00 90.56 84 ARG A C 1
ATOM 643 O O . ARG A 1 84 ? 0.592 6.298 7.618 1.00 90.56 84 ARG A O 1
ATOM 650 N N . HIS A 1 85 ? -0.215 4.360 6.798 1.00 92.81 85 HIS A N 1
ATOM 651 C CA . HIS A 1 85 ? -1.626 4.698 6.909 1.00 92.81 85 HIS A CA 1
ATOM 652 C C . HIS A 1 85 ? -2.010 5.061 8.352 1.00 92.81 85 HIS A C 1
ATOM 654 O O . HIS A 1 85 ? -2.610 6.105 8.596 1.00 92.81 85 HIS A O 1
ATOM 660 N N . LEU A 1 86 ? -1.605 4.243 9.331 1.00 89.81 86 LEU A N 1
ATOM 661 C CA . LEU A 1 86 ? -1.871 4.508 10.749 1.00 89.81 86 LEU A CA 1
ATOM 662 C C . LEU A 1 86 ? -1.204 5.801 11.237 1.00 89.81 86 LEU A C 1
ATOM 664 O O . LEU A 1 86 ? -1.853 6.605 11.909 1.00 89.81 86 LEU A O 1
ATOM 668 N N . ALA A 1 87 ? 0.047 6.045 10.844 1.00 88.81 87 ALA A N 1
ATOM 669 C CA . ALA A 1 87 ? 0.754 7.265 11.217 1.00 88.81 87 ALA A CA 1
ATOM 670 C C . ALA A 1 87 ? 0.114 8.523 10.601 1.00 88.81 87 ALA A C 1
ATOM 672 O O . ALA A 1 87 ? 0.022 9.551 11.265 1.00 88.81 87 ALA A O 1
ATOM 673 N N . GLN A 1 88 ? -0.345 8.443 9.348 1.00 90.12 88 GLN A N 1
ATOM 674 C CA . GLN A 1 88 ? -0.892 9.582 8.602 1.00 90.12 88 GLN A CA 1
ATOM 675 C C . GLN A 1 88 ? -2.355 9.889 8.938 1.00 90.12 88 GLN A C 1
ATOM 677 O O . GLN A 1 88 ? -2.732 11.058 8.993 1.00 90.12 88 GLN A O 1
ATOM 682 N N . HIS A 1 89 ? -3.179 8.863 9.163 1.00 89.06 89 HIS A N 1
ATOM 683 C CA . HIS A 1 89 ? -4.635 9.013 9.277 1.00 89.06 89 HIS A CA 1
ATOM 684 C C . HIS A 1 89 ? -5.190 8.729 10.673 1.00 89.06 89 HIS A C 1
ATOM 686 O O . HIS A 1 89 ? -6.328 9.103 10.955 1.00 89.06 89 HIS A O 1
ATOM 692 N N . HIS A 1 90 ? -4.403 8.100 11.549 1.00 87.12 90 HIS A N 1
ATOM 693 C CA . HIS A 1 90 ? -4.833 7.729 12.898 1.00 87.12 90 HIS A CA 1
ATOM 694 C C . HIS A 1 90 ? -3.895 8.228 14.008 1.00 87.12 90 HIS A C 1
ATOM 696 O O . HIS A 1 90 ? -4.193 8.013 15.179 1.00 87.12 90 HIS A O 1
ATOM 702 N N . GLY A 1 91 ? -2.788 8.906 13.673 1.00 78.75 91 GLY A N 1
ATOM 703 C CA . GLY A 1 91 ? -1.817 9.408 14.654 1.00 78.75 91 GLY A CA 1
ATOM 704 C C . GLY A 1 91 ? -1.098 8.303 15.439 1.00 78.75 91 GLY A C 1
ATOM 705 O O . GLY A 1 91 ? -0.426 8.584 16.429 1.00 78.75 91 GLY A O 1
ATOM 706 N N . GLU A 1 92 ? -1.231 7.048 15.009 1.00 74.62 92 GLU A N 1
ATOM 707 C CA . GLU A 1 92 ? -0.624 5.888 15.652 1.00 74.62 92 GLU A CA 1
ATOM 708 C C . GLU A 1 92 ? 0.732 5.597 15.008 1.00 74.62 92 GLU A C 1
ATOM 710 O O . GLU A 1 92 ? 0.816 5.230 13.835 1.00 74.62 92 GLU A O 1
ATOM 715 N N . GLN A 1 93 ? 1.804 5.717 15.790 1.00 59.44 93 GLN A N 1
ATOM 716 C CA . GLN A 1 93 ? 3.107 5.160 15.438 1.00 59.44 93 GLN A CA 1
ATOM 717 C C . GLN A 1 93 ? 3.242 3.815 16.153 1.00 59.44 93 GLN A C 1
ATOM 719 O O . GLN A 1 93 ? 3.568 3.773 17.336 1.00 59.44 93 GLN A O 1
ATOM 724 N N . ARG A 1 94 ? 2.916 2.723 15.459 1.00 55.09 94 ARG A N 1
ATOM 725 C CA . ARG A 1 94 ? 3.197 1.362 15.933 1.00 55.09 94 ARG A CA 1
ATOM 726 C C . ARG A 1 94 ? 4.469 0.816 15.294 1.00 55.09 94 ARG A C 1
ATOM 728 O O . ARG A 1 94 ? 4.705 1.094 14.091 1.00 55.09 94 ARG A O 1
#